Protein AF-A0A1F0Y325-F1 (afdb_monomer)

Radius of gyration: 14.36 Å; Cα contacts (8 Å, |Δi|>4): 51; chains: 1; bounding box: 31×36×34 Å

Foldseek 3Di:
DDADPDQLVVDDPVRLVVNLVVLVVLLCLVVVNDPPPVPPPVLVVLVPDPHSNVVSVVSNVSSVVVPPPVDDDDDDDQDPPDDDDDD

Secondary structure (DSSP, 8-state):
-----S-GGGS-HHHHHHHHHHHHHHHHHHTT--SSSTT-GGGHHHHTSSSHHHHHHHHHHHHHHTS-TT------PPPTTS-----

Solvent-accessible surface area (backbone atoms only — not comparable to full-atom values): 5653 Å² total; per-residue (Å²): 128,58,78,74,91,65,64,65,91,80,43,54,73,67,52,47,54,49,30,51,5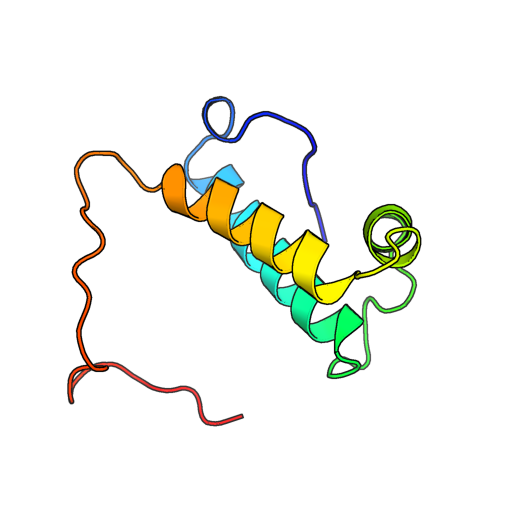4,30,44,54,49,48,48,37,39,76,69,64,74,47,94,62,76,75,84,42,75,80,49,51,69,37,66,71,38,99,51,36,68,57,53,49,50,53,52,50,51,59,53,56,71,64,46,59,93,87,61,78,91,72,93,70,78,88,52,94,86,59,84,79,80,90,127

pLDDT: mean 87.01, std 11.41, range [46.03, 96.94]

Sequence (87 aa):
MRIWSLHPCLLDRRALVACWRETLLAQKVLRGLTRGYTNHPQLIRFRAHPQPLEAVATYLSGLAACAHPLFEVVPGAIEPWEKTKDF

Nearest PDB structures (foldseek):
  8aaf-assembly1_U  TM=3.253E-01  e=7.833E+00  Saccharomyces cerevisiae
  8eug-assembly1_h  TM=3.444E-01  e=8.847E+00  Schizosaccharomyces pombe
  5xy3-assembly1_h  TM=3.582E-01  e=9.993E+00  Trichomonas vaginalis
  8euy-assembly1_h  TM=3.220E-01  e=9.993E+00  Schizosaccharomyces pombe

Mean predicted aligned error: 7.6 Å

Structure (mmCIF, N/CA/C/O backbone):
data_AF-A0A1F0Y325-F1
#
_entry.id   AF-A0A1F0Y325-F1
#
loop_
_atom_site.group_PDB
_atom_site.id
_atom_site.type_symbol
_atom_site.label_atom_id
_atom_site.label_alt_id
_atom_site.label_comp_id
_atom_site.label_asym_id
_atom_site.label_entity_id
_atom_site.label_seq_id
_atom_site.pdbx_PDB_ins_code
_atom_site.Cartn_x
_atom_site.Cartn_y
_atom_site.Cartn_z
_atom_site.occupancy
_atom_site.B_iso_or_equiv
_atom_site.auth_seq_id
_atom_site.auth_comp_id
_atom_site.auth_asym_id
_atom_site.auth_atom_id
_atom_site.pdbx_PDB_model_num
ATOM 1 N N . MET A 1 1 ? 6.218 5.934 8.664 1.00 84.44 1 MET A N 1
ATOM 2 C CA . MET A 1 1 ? 5.333 5.928 7.484 1.00 84.44 1 MET A CA 1
ATOM 3 C C . MET A 1 1 ? 5.546 7.140 6.603 1.00 84.44 1 MET A C 1
ATOM 5 O O . MET A 1 1 ? 5.254 8.267 6.992 1.00 84.44 1 MET A O 1
ATOM 9 N N . ARG A 1 2 ? 6.095 6.905 5.408 1.00 89.38 2 ARG A N 1
ATOM 10 C CA . ARG A 1 2 ? 6.287 7.928 4.380 1.00 89.38 2 ARG A CA 1
ATOM 11 C C . ARG A 1 2 ? 5.881 7.362 3.017 1.00 89.38 2 ARG A C 1
ATOM 13 O O . ARG A 1 2 ? 6.619 6.590 2.425 1.00 89.38 2 ARG A O 1
ATOM 20 N N . ILE A 1 3 ? 4.689 7.748 2.574 1.00 90.06 3 ILE A N 1
ATOM 21 C CA . ILE A 1 3 ? 4.053 7.385 1.307 1.00 90.06 3 ILE A CA 1
ATOM 22 C C . ILE A 1 3 ? 4.029 8.642 0.444 1.00 90.06 3 ILE A C 1
ATOM 24 O O . ILE A 1 3 ? 3.368 9.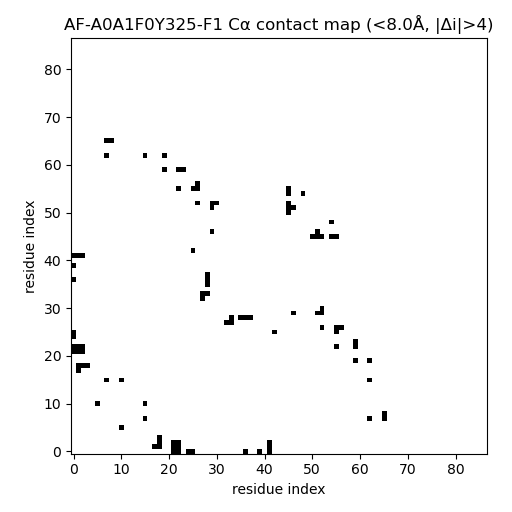638 0.780 1.00 90.06 3 ILE A O 1
ATOM 28 N N . TRP A 1 4 ? 4.799 8.618 -0.637 1.00 89.00 4 TRP A N 1
ATOM 29 C CA . TRP A 1 4 ? 4.988 9.779 -1.495 1.00 89.00 4 TRP A CA 1
ATOM 30 C C . TRP A 1 4 ? 3.930 9.866 -2.587 1.00 89.00 4 TRP A C 1
ATOM 32 O O . TRP A 1 4 ? 3.491 8.862 -3.133 1.00 89.00 4 TRP A O 1
ATOM 42 N N . SER A 1 5 ? 3.557 11.094 -2.934 1.00 86.88 5 SER A N 1
ATOM 43 C CA . SER A 1 5 ? 2.725 11.372 -4.110 1.00 86.88 5 SER A CA 1
ATOM 44 C C . SER A 1 5 ? 3.561 11.597 -5.381 1.00 86.88 5 SER A C 1
ATOM 46 O O . SER A 1 5 ? 3.003 11.915 -6.423 1.00 86.88 5 SER A O 1
ATOM 48 N N . LEU A 1 6 ? 4.893 11.480 -5.290 1.00 85.31 6 LEU A N 1
ATOM 49 C CA . LEU A 1 6 ? 5.800 11.579 -6.434 1.00 85.31 6 LEU A CA 1
ATOM 50 C C . LEU A 1 6 ? 5.679 10.341 -7.324 1.00 85.31 6 LEU A C 1
ATOM 52 O O . LEU A 1 6 ? 5.470 9.234 -6.826 1.00 85.31 6 LEU A O 1
ATOM 56 N N . HIS A 1 7 ? 5.873 10.534 -8.629 1.00 83.62 7 HIS A N 1
ATOM 57 C CA . HIS A 1 7 ? 5.951 9.423 -9.569 1.00 83.62 7 HIS A CA 1
ATOM 58 C C . HIS A 1 7 ? 7.126 8.500 -9.191 1.00 83.62 7 HIS A C 1
ATOM 60 O O . HIS A 1 7 ? 8.222 9.014 -8.946 1.00 83.62 7 HIS A O 1
ATOM 66 N N . PRO A 1 8 ? 6.959 7.164 -9.162 1.00 84.31 8 PRO A N 1
ATOM 67 C CA . PRO A 1 8 ? 8.003 6.272 -8.661 1.00 84.31 8 PRO A CA 1
ATOM 68 C C . PRO A 1 8 ? 9.321 6.343 -9.449 1.00 84.31 8 PRO A C 1
ATOM 70 O O . PRO A 1 8 ? 10.380 6.186 -8.857 1.00 84.31 8 PRO A O 1
ATOM 73 N N . CYS A 1 9 ? 9.286 6.671 -10.747 1.00 83.56 9 CYS A N 1
ATOM 74 C CA . CYS A 1 9 ? 10.500 6.886 -11.557 1.00 83.56 9 CYS A CA 1
ATOM 75 C C . CYS A 1 9 ? 11.403 8.034 -11.068 1.00 83.56 9 CYS A C 1
ATOM 77 O O . CYS A 1 9 ? 12.545 8.131 -11.501 1.00 83.56 9 CYS A O 1
ATOM 79 N N . LEU A 1 10 ? 10.901 8.914 -10.196 1.00 87.00 10 LEU A N 1
ATOM 80 C CA . LEU A 1 10 ? 11.677 10.001 -9.589 1.00 87.00 10 LEU A CA 1
ATOM 81 C C . LEU A 1 10 ? 12.349 9.582 -8.274 1.00 87.00 10 LEU A C 1
ATOM 83 O O . LEU A 1 10 ? 13.053 10.378 -7.657 1.00 87.00 10 LEU A O 1
ATOM 87 N N . LEU A 1 11 ? 12.094 8.360 -7.807 1.00 86.00 11 LEU A N 1
ATOM 88 C CA . LEU A 1 11 ? 12.621 7.838 -6.558 1.00 86.00 11 LEU A CA 1
ATOM 89 C C . LEU A 1 11 ? 13.863 6.995 -6.838 1.00 86.00 11 LEU A C 1
ATOM 91 O O . LEU A 1 11 ? 13.865 6.132 -7.714 1.00 86.00 11 LEU A O 1
ATOM 95 N N . ASP A 1 12 ? 14.913 7.201 -6.047 1.00 88.62 12 ASP A N 1
ATOM 96 C CA . ASP A 1 12 ? 16.048 6.284 -6.050 1.00 88.62 12 ASP A CA 1
ATOM 97 C C . ASP A 1 12 ? 15.647 4.890 -5.514 1.00 88.62 12 ASP A C 1
ATOM 99 O O . ASP A 1 12 ? 14.566 4.677 -4.952 1.00 88.62 12 ASP A O 1
ATOM 103 N N . ARG A 1 13 ? 16.540 3.902 -5.647 1.00 85.69 13 ARG A N 1
ATOM 104 C CA . ARG A 1 13 ? 16.280 2.532 -5.170 1.00 85.69 13 ARG A CA 1
ATOM 105 C C . ARG A 1 13 ? 15.915 2.480 -3.678 1.00 85.69 13 ARG A C 1
ATOM 107 O O . ARG A 1 13 ? 15.034 1.712 -3.292 1.00 85.69 13 ARG A O 1
ATOM 114 N N . ARG A 1 14 ? 16.599 3.243 -2.819 1.00 89.06 14 ARG A N 1
ATOM 115 C CA . ARG A 1 14 ? 16.359 3.226 -1.362 1.00 89.06 14 ARG A CA 1
ATOM 116 C C . ARG A 1 14 ? 15.000 3.830 -1.042 1.00 89.06 14 ARG A C 1
ATOM 118 O O . ARG A 1 14 ? 14.272 3.305 -0.201 1.00 89.06 14 ARG A O 1
ATOM 125 N N . ALA A 1 15 ? 14.667 4.900 -1.743 1.00 89.00 15 ALA A N 1
ATOM 126 C CA . ALA A 1 15 ? 13.406 5.591 -1.688 1.00 89.00 15 ALA A CA 1
ATOM 127 C C . ALA A 1 15 ? 12.258 4.652 -2.099 1.00 89.00 15 ALA A C 1
ATOM 129 O O . ALA A 1 15 ? 11.315 4.485 -1.323 1.00 89.00 15 ALA A O 1
ATOM 130 N N . LEU A 1 16 ? 12.364 3.954 -3.233 1.00 89.31 16 L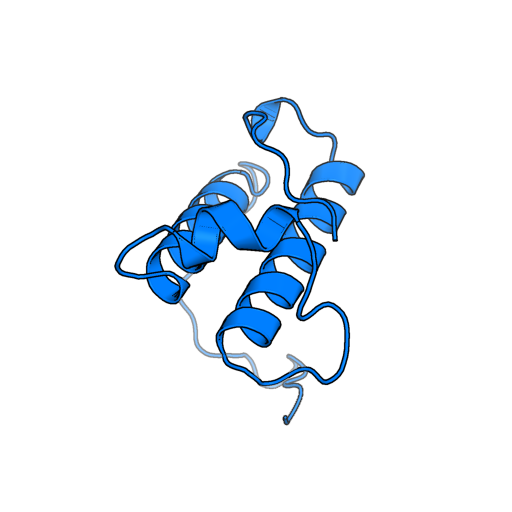EU A N 1
ATOM 131 C CA . LEU A 1 16 ? 11.369 2.961 -3.665 1.00 89.31 16 LEU A CA 1
ATOM 132 C C . LEU A 1 16 ? 11.146 1.865 -2.616 1.00 89.31 16 LEU A C 1
ATOM 134 O O . LEU A 1 16 ? 10.006 1.595 -2.237 1.00 89.31 16 LEU A O 1
ATOM 138 N N . VAL A 1 17 ? 12.225 1.283 -2.084 1.00 90.69 17 VAL A N 1
ATOM 139 C CA . VAL A 1 17 ? 12.141 0.231 -1.056 1.00 90.69 17 VAL A CA 1
ATOM 140 C C . VAL A 1 17 ? 11.507 0.754 0.238 1.00 90.69 17 VAL A C 1
ATOM 142 O O . VAL A 1 17 ? 10.687 0.064 0.850 1.00 90.69 17 VAL A O 1
ATOM 145 N N . ALA A 1 18 ? 11.856 1.968 0.670 1.00 92.44 18 ALA A N 1
ATOM 146 C CA . ALA A 1 18 ? 11.249 2.591 1.844 1.00 92.44 18 ALA A CA 1
ATOM 147 C C . ALA A 1 18 ? 9.749 2.844 1.630 1.00 92.44 18 ALA A C 1
ATOM 149 O O . ALA A 1 18 ? 8.941 2.486 2.490 1.00 92.44 18 ALA A O 1
ATOM 150 N N . CYS A 1 19 ? 9.377 3.389 0.470 1.00 93.31 19 CYS A N 1
ATOM 151 C CA . CYS A 1 19 ? 7.989 3.657 0.107 1.00 93.31 19 CYS A CA 1
ATOM 152 C C . CYS A 1 19 ? 7.159 2.364 0.070 1.00 93.31 19 CYS A C 1
ATOM 154 O O . CYS A 1 19 ? 6.077 2.301 0.656 1.00 93.31 19 CYS A O 1
ATOM 156 N N . TRP A 1 20 ? 7.705 1.298 -0.525 1.00 93.12 20 TRP A N 1
ATOM 157 C CA . TRP A 1 20 ? 7.092 -0.030 -0.549 1.00 93.12 20 TRP A CA 1
ATOM 158 C C . TRP A 1 20 ? 6.807 -0.560 0.862 1.00 93.12 20 TRP A C 1
ATOM 160 O O . TRP A 1 20 ? 5.667 -0.889 1.196 1.00 93.12 20 TRP A O 1
ATOM 170 N N . ARG A 1 21 ? 7.826 -0.585 1.732 1.00 95.94 21 ARG A N 1
ATOM 171 C CA . ARG A 1 21 ? 7.694 -1.092 3.110 1.00 95.94 21 ARG A CA 1
ATOM 172 C C . ARG A 1 21 ? 6.666 -0.312 3.925 1.00 95.94 21 ARG A C 1
ATOM 174 O O . ARG A 1 21 ? 5.881 -0.909 4.660 1.00 95.94 21 ARG A O 1
ATOM 181 N N . GLU A 1 22 ? 6.673 1.009 3.806 1.00 96.06 22 GLU A N 1
ATOM 182 C CA . GLU A 1 22 ? 5.761 1.885 4.545 1.00 96.06 22 GLU A CA 1
ATOM 183 C C . GLU A 1 22 ? 4.322 1.794 4.017 1.00 96.06 22 GLU A C 1
ATOM 185 O O . GLU A 1 22 ? 3.370 1.886 4.792 1.00 96.06 22 GLU A O 1
ATOM 190 N N . THR A 1 23 ? 4.146 1.527 2.724 1.00 95.19 23 THR A N 1
ATOM 191 C CA . THR A 1 23 ? 2.826 1.272 2.133 1.00 95.19 23 THR A CA 1
ATOM 192 C C . THR A 1 23 ? 2.277 -0.096 2.548 1.00 95.19 23 THR A C 1
ATOM 194 O O . THR A 1 23 ? 1.099 -0.207 2.881 1.00 95.19 23 THR A O 1
ATOM 197 N N . LEU A 1 24 ? 3.117 -1.134 2.635 1.00 95.88 24 LEU A N 1
ATOM 198 C CA . LEU A 1 24 ? 2.713 -2.420 3.221 1.00 95.88 24 LEU A CA 1
ATOM 199 C C . LEU A 1 24 ? 2.318 -2.274 4.697 1.00 95.88 24 LEU A C 1
ATOM 201 O O . LEU A 1 24 ? 1.353 -2.893 5.149 1.00 95.88 24 LEU A O 1
ATOM 205 N N . LEU A 1 25 ? 3.025 -1.427 5.454 1.00 96.25 25 LEU A N 1
ATOM 206 C CA . LEU A 1 25 ? 2.611 -1.081 6.811 1.00 96.25 25 LEU A CA 1
ATOM 207 C C . LEU A 1 25 ? 1.238 -0.397 6.803 1.00 96.25 25 LEU A C 1
ATOM 209 O O . LEU A 1 25 ? 0.379 -0.781 7.591 1.00 96.25 25 LEU A O 1
ATOM 213 N N . ALA A 1 26 ? 0.991 0.549 5.892 1.00 96.31 26 ALA A N 1
ATOM 214 C CA . ALA A 1 26 ? -0.319 1.181 5.746 1.00 96.31 26 ALA A CA 1
ATOM 215 C C . ALA A 1 26 ? -1.427 0.171 5.427 1.00 96.31 26 ALA A C 1
ATOM 217 O O . ALA A 1 26 ? -2.491 0.238 6.039 1.00 96.31 26 ALA A O 1
ATOM 218 N N . GLN A 1 27 ? -1.167 -0.812 4.559 1.00 96.69 27 GLN A N 1
ATOM 219 C CA . GLN A 1 27 ? -2.108 -1.898 4.277 1.00 96.69 27 GLN A CA 1
ATOM 220 C C . GLN A 1 27 ? -2.473 -2.667 5.550 1.00 96.69 27 GLN A C 1
ATOM 222 O O . GLN A 1 27 ? -3.650 -2.905 5.816 1.00 96.69 27 GLN A O 1
ATOM 227 N N . LYS A 1 28 ? -1.476 -3.023 6.368 1.00 96.88 28 LYS A N 1
ATOM 228 C CA . LYS A 1 28 ? -1.711 -3.709 7.646 1.00 96.88 28 LYS A CA 1
ATOM 229 C C . LYS A 1 28 ? -2.489 -2.842 8.632 1.00 96.88 28 LYS A C 1
ATOM 231 O O . LYS A 1 28 ? -3.378 -3.359 9.303 1.00 96.88 28 LYS A O 1
ATOM 236 N N . VAL A 1 29 ? -2.197 -1.542 8.684 1.00 96.81 29 VAL A N 1
ATOM 237 C CA . VAL A 1 29 ? -2.937 -0.595 9.528 1.00 96.81 29 VAL A CA 1
ATOM 238 C C . VAL A 1 29 ? -4.400 -0.498 9.093 1.00 96.81 29 VAL A C 1
ATOM 240 O O . VAL A 1 29 ? -5.287 -0.551 9.941 1.00 96.81 29 VAL A O 1
ATOM 243 N N . LEU A 1 30 ? -4.673 -0.400 7.789 1.00 95.19 30 LEU A N 1
ATOM 244 C CA . LEU A 1 30 ? -6.041 -0.351 7.259 1.00 95.19 30 LEU A CA 1
ATOM 245 C C . LEU A 1 30 ? -6.806 -1.666 7.470 1.00 95.19 30 LEU A C 1
ATOM 247 O O . LEU A 1 30 ? -8.024 -1.637 7.594 1.00 95.19 30 LEU A O 1
ATOM 251 N N . ARG A 1 31 ? -6.103 -2.801 7.565 1.00 96.25 31 ARG A N 1
ATOM 252 C CA . ARG A 1 31 ? -6.677 -4.101 7.957 1.00 96.25 31 ARG A CA 1
ATOM 253 C C . ARG A 1 31 ? -6.872 -4.262 9.471 1.00 96.25 31 ARG A C 1
ATOM 255 O O . ARG A 1 31 ? -7.352 -5.303 9.900 1.00 96.25 31 ARG A O 1
ATOM 262 N N . GLY A 1 32 ? -6.465 -3.289 10.290 1.00 95.44 32 GLY A N 1
ATOM 2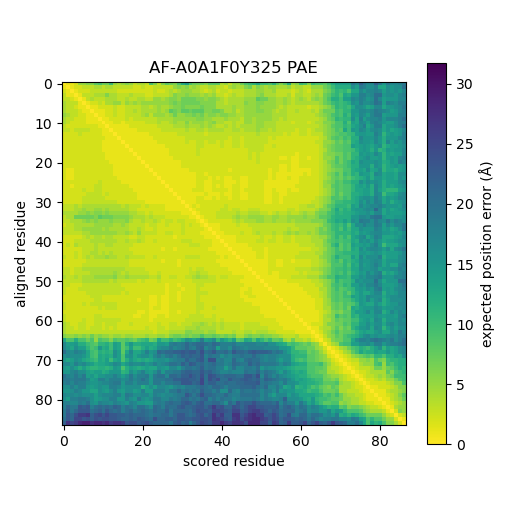63 C CA . GLY A 1 32 ? -6.544 -3.388 11.752 1.00 95.44 32 GLY A CA 1
ATOM 264 C C . GLY A 1 32 ? -5.534 -4.360 12.378 1.00 95.44 32 GLY A C 1
ATOM 265 O O . GLY A 1 32 ? -5.664 -4.712 13.545 1.00 95.44 32 GLY A O 1
ATOM 266 N N . LEU A 1 33 ? -4.502 -4.778 11.638 1.00 96.00 33 LEU A N 1
ATOM 267 C CA . LEU A 1 33 ? -3.525 -5.790 12.071 1.00 96.00 33 LEU A CA 1
ATOM 268 C C . LEU A 1 33 ? -2.332 -5.199 12.844 1.00 96.00 33 LEU A C 1
ATOM 270 O O . LEU A 1 33 ? -1.319 -5.864 13.054 1.00 96.00 33 LEU A O 1
ATOM 274 N N . THR A 1 34 ? -2.402 -3.926 13.229 1.00 95.12 34 THR A N 1
ATOM 275 C CA . THR A 1 34 ? -1.299 -3.206 13.876 1.00 95.12 34 THR A CA 1
ATOM 276 C C . THR A 1 34 ? -1.779 -2.473 15.115 1.00 95.12 34 THR A C 1
ATOM 278 O O . THR A 1 34 ? -2.811 -1.810 15.081 1.00 95.12 34 THR A O 1
ATOM 281 N N . ARG A 1 35 ? -0.969 -2.492 16.177 1.00 92.06 35 ARG A N 1
ATOM 282 C CA . ARG A 1 35 ? -1.219 -1.691 17.388 1.00 92.06 35 ARG A CA 1
ATOM 283 C C . ARG A 1 35 ? -0.742 -0.237 17.262 1.00 92.06 35 ARG A C 1
ATOM 285 O O . ARG A 1 35 ? -1.312 0.647 17.883 1.00 92.06 35 ARG A O 1
ATOM 292 N N . GLY A 1 36 ? 0.303 0.013 16.468 1.00 91.44 36 GLY A N 1
ATOM 293 C CA . GLY A 1 36 ? 0.898 1.340 16.262 1.00 91.44 36 GLY A CA 1
ATOM 294 C C . GLY A 1 36 ? 0.590 1.934 14.886 1.00 91.44 36 GLY A C 1
ATOM 295 O O . GLY A 1 36 ? 0.117 1.234 13.996 1.00 91.44 36 GLY A O 1
ATOM 296 N N . TYR A 1 37 ? 0.901 3.222 14.702 1.00 92.00 37 TYR A N 1
ATOM 297 C CA . TYR A 1 37 ? 0.728 3.972 13.442 1.00 92.00 37 TYR A CA 1
ATOM 298 C C . TYR A 1 37 ? -0.721 4.131 12.946 1.00 92.00 37 TYR A C 1
ATOM 300 O O . TYR A 1 37 ? -0.948 4.613 11.838 1.00 92.00 37 TYR A O 1
ATOM 308 N N . THR A 1 38 ? -1.710 3.807 13.777 1.00 93.62 38 THR A N 1
ATOM 309 C CA . THR A 1 38 ? -3.141 3.881 13.444 1.00 93.62 38 THR A CA 1
ATOM 310 C C . THR A 1 38 ? -3.643 5.309 13.218 1.00 93.62 38 THR A C 1
ATOM 312 O O . THR A 1 38 ? -4.544 5.509 12.411 1.00 93.62 38 THR A O 1
ATOM 315 N N . ASN A 1 39 ? -3.040 6.318 13.847 1.00 93.94 39 ASN A N 1
ATOM 316 C CA . ASN A 1 39 ? -3.429 7.730 13.705 1.00 93.94 39 ASN A CA 1
ATOM 317 C C . ASN A 1 39 ? -2.511 8.522 12.762 1.00 93.94 39 ASN A C 1
ATOM 319 O O . ASN A 1 39 ? -2.412 9.743 12.852 1.00 93.94 39 ASN A O 1
ATOM 323 N N . HIS A 1 40 ? -1.799 7.841 11.861 1.00 94.94 40 HIS A N 1
ATOM 324 C CA . HIS A 1 40 ? -0.837 8.505 10.991 1.00 94.94 40 HIS A CA 1
ATOM 325 C C . HIS A 1 40 ?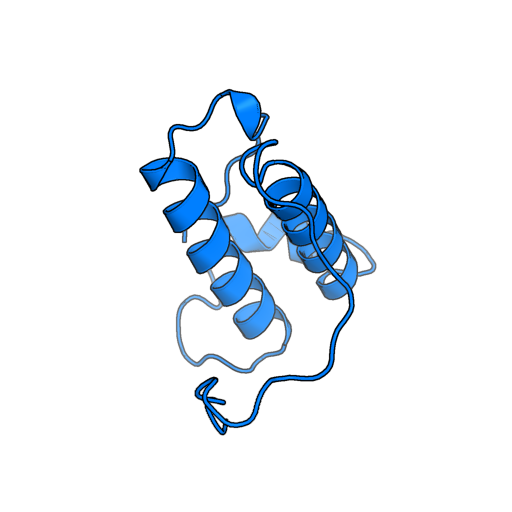 -1.533 9.404 9.942 1.00 94.94 40 HIS A C 1
ATOM 327 O O . HIS A 1 40 ? -2.371 8.897 9.192 1.00 94.94 40 HIS A O 1
ATOM 333 N N . PRO A 1 41 ? -1.155 10.693 9.787 1.00 95.00 41 PRO A N 1
ATOM 334 C CA . PRO A 1 41 ? -1.836 11.626 8.878 1.00 95.00 41 PRO A CA 1
ATOM 335 C C . PRO A 1 41 ? -1.900 11.158 7.422 1.00 95.00 41 PRO A C 1
ATOM 337 O O . PRO A 1 41 ? -2.877 11.392 6.720 1.00 95.00 41 PRO A O 1
ATOM 340 N N . GLN A 1 42 ? -0.884 10.431 6.952 1.00 93.56 42 GLN A N 1
ATOM 341 C CA . GLN A 1 42 ? -0.882 9.930 5.573 1.00 93.56 42 GLN A CA 1
ATOM 342 C C . GLN A 1 42 ? -1.946 8.857 5.303 1.00 93.56 42 GLN A C 1
ATOM 344 O O . GLN A 1 42 ? -2.268 8.647 4.138 1.00 93.56 42 GLN A O 1
ATOM 349 N N . LEU A 1 43 ? -2.516 8.220 6.334 1.00 94.69 43 LEU A N 1
ATOM 350 C CA . LEU A 1 43 ? -3.631 7.282 6.179 1.00 94.69 43 LEU A CA 1
ATOM 351 C C . LEU A 1 43 ? -4.956 7.987 5.895 1.00 94.69 43 LEU A C 1
ATOM 353 O O . LEU A 1 43 ? -5.860 7.343 5.373 1.00 94.69 43 LEU A O 1
ATOM 357 N N . ILE A 1 44 ? -5.073 9.286 6.199 1.00 94.94 44 ILE A N 1
ATOM 358 C CA . ILE A 1 44 ? -6.307 10.059 5.989 1.00 94.94 44 ILE A CA 1
ATOM 359 C C . ILE A 1 44 ? -6.753 9.948 4.531 1.00 94.94 44 ILE A C 1
ATOM 361 O O . ILE A 1 44 ? -7.910 9.636 4.276 1.00 94.94 44 ILE A O 1
ATOM 365 N N . ARG A 1 45 ? -5.825 10.095 3.575 1.00 93.69 45 ARG A N 1
ATOM 366 C CA . ARG A 1 45 ? -6.143 10.011 2.141 1.00 93.69 45 ARG A CA 1
ATOM 367 C C . ARG A 1 45 ? -6.700 8.641 1.732 1.00 93.69 45 ARG A C 1
ATOM 369 O O . ARG A 1 45 ? -7.589 8.570 0.898 1.00 93.69 45 ARG A O 1
ATOM 376 N N . PHE A 1 46 ? -6.191 7.562 2.331 1.00 94.62 46 PHE A N 1
ATOM 377 C CA . PHE A 1 46 ? -6.657 6.207 2.038 1.00 94.62 46 PHE A CA 1
ATOM 378 C C . PHE A 1 46 ? -7.991 5.920 2.724 1.00 94.62 46 PHE A C 1
ATOM 380 O O . PHE A 1 46 ? -8.861 5.315 2.116 1.00 94.62 46 PHE A O 1
ATOM 387 N N . ARG A 1 47 ? -8.181 6.396 3.960 1.00 94.94 47 ARG A N 1
ATOM 388 C CA . ARG A 1 47 ? -9.449 6.281 4.698 1.00 94.94 47 ARG A CA 1
ATOM 389 C C . ARG A 1 47 ? -10.580 7.101 4.088 1.00 94.94 47 ARG A C 1
ATOM 391 O O . ARG A 1 47 ? -11.730 6.713 4.224 1.00 94.94 47 ARG A O 1
ATOM 398 N N . ALA A 1 48 ? -10.254 8.219 3.445 1.00 95.94 48 ALA A N 1
ATOM 399 C CA . ALA A 1 48 ? -11.217 9.037 2.718 1.00 95.94 48 ALA A CA 1
ATOM 400 C C . ALA A 1 48 ? -11.691 8.376 1.412 1.00 95.94 48 ALA A C 1
ATOM 402 O O . ALA A 1 48 ? -12.712 8.780 0.863 1.00 95.94 48 ALA A O 1
ATOM 403 N N . HIS A 1 49 ? -10.966 7.373 0.903 1.00 96.56 49 HIS A N 1
ATOM 404 C CA . HIS A 1 49 ? -11.395 6.609 -0.261 1.00 96.56 49 HIS A CA 1
ATOM 405 C C . HIS A 1 49 ? -12.523 5.637 0.135 1.00 96.56 49 HIS A C 1
ATOM 407 O O . HIS A 1 49 ? -12.387 4.970 1.161 1.00 96.56 49 HIS A O 1
ATOM 413 N N . PRO A 1 50 ? -13.586 5.467 -0.678 1.00 96.69 50 PRO A N 1
ATOM 414 C CA . PRO A 1 50 ? -14.667 4.514 -0.387 1.00 96.69 50 PRO A CA 1
ATOM 415 C C . PRO A 1 50 ? -14.176 3.073 -0.196 1.00 96.69 50 PRO A C 1
ATOM 417 O O . PRO A 1 50 ? -14.792 2.284 0.512 1.00 96.69 50 PRO A O 1
ATOM 420 N N . GLN A 1 51 ? -13.041 2.743 -0.817 1.00 96.94 51 GLN A N 1
ATOM 421 C CA . GLN A 1 51 ? -12.401 1.430 -0.757 1.00 96.94 51 GLN A CA 1
ATOM 422 C C . GLN A 1 51 ? -10.924 1.581 -0.346 1.00 96.94 51 GLN A C 1
ATOM 424 O O . GLN A 1 51 ? -10.046 1.627 -1.213 1.00 96.94 51 GLN A O 1
ATOM 429 N N . PRO A 1 52 ? -10.611 1.721 0.958 1.00 95.69 52 PRO A N 1
ATOM 430 C CA . PRO A 1 52 ? -9.254 2.029 1.420 1.00 95.69 52 PRO A CA 1
ATOM 431 C C . PRO A 1 52 ? -8.221 0.944 1.097 1.00 95.69 52 PRO A C 1
ATOM 433 O O . PRO A 1 52 ? -7.071 1.248 0.774 1.00 95.69 52 PRO A O 1
ATOM 436 N N . LEU A 1 53 ? -8.624 -0.330 1.190 1.00 96.12 53 LEU A N 1
ATOM 437 C CA . LEU A 1 53 ? -7.741 -1.471 0.932 1.00 96.12 53 LEU A CA 1
ATOM 438 C C . LEU A 1 53 ? -7.386 -1.591 -0.549 1.00 96.12 53 LEU A C 1
ATOM 440 O O . LEU A 1 53 ? -6.222 -1.835 -0.865 1.00 96.12 53 LEU A O 1
ATOM 444 N N . GLU A 1 54 ? -8.358 -1.370 -1.436 1.00 96.06 54 GLU A N 1
ATOM 445 C CA . GLU A 1 54 ? -8.117 -1.323 -2.879 1.00 96.06 54 GLU A CA 1
ATOM 446 C C . GLU A 1 54 ? -7.210 -0.152 -3.241 1.00 96.06 54 GLU A C 1
ATOM 448 O O . GLU A 1 54 ? -6.230 -0.342 -3.949 1.00 96.06 54 GLU A O 1
ATOM 453 N N . ALA A 1 55 ? -7.450 1.038 -2.682 1.00 95.31 55 ALA A N 1
ATOM 454 C CA . ALA A 1 55 ? -6.611 2.205 -2.947 1.00 95.31 55 ALA A CA 1
ATOM 455 C C . ALA A 1 55 ? -5.133 1.968 -2.580 1.00 95.31 55 ALA A C 1
ATOM 457 O O . ALA A 1 55 ? -4.234 2.312 -3.353 1.00 95.31 55 ALA A O 1
ATOM 458 N N . VAL A 1 56 ? -4.861 1.344 -1.427 1.00 95.69 56 VAL A N 1
ATOM 459 C CA . VAL A 1 56 ? -3.492 0.951 -1.051 1.00 95.69 56 VAL A CA 1
ATOM 460 C C . VAL A 1 56 ? -2.937 -0.142 -1.969 1.00 95.69 56 VAL A C 1
ATOM 462 O O . VAL A 1 56 ? -1.762 -0.077 -2.334 1.00 95.69 56 VAL A O 1
ATOM 465 N N . ALA A 1 57 ? -3.745 -1.131 -2.358 1.00 94.38 57 ALA A N 1
ATOM 466 C CA . ALA A 1 57 ? -3.308 -2.208 -3.248 1.00 94.38 57 ALA A CA 1
ATOM 467 C C . ALA A 1 57 ? -2.960 -1.696 -4.657 1.00 94.38 57 ALA A C 1
ATOM 469 O O . ALA A 1 57 ? -1.936 -2.087 -5.220 1.00 94.38 57 ALA A O 1
ATOM 470 N N . THR A 1 58 ? -3.752 -0.769 -5.195 1.00 93.94 58 THR A N 1
ATOM 471 C CA . THR A 1 58 ? -3.488 -0.097 -6.474 1.00 93.94 58 THR A CA 1
ATOM 472 C C . THR A 1 58 ? -2.189 0.697 -6.414 1.00 93.94 58 THR A C 1
ATOM 474 O O . THR A 1 58 ? -1.357 0.593 -7.313 1.00 93.94 58 THR A O 1
ATOM 477 N N . TYR A 1 59 ? -1.957 1.435 -5.325 1.00 92.75 59 TYR A N 1
ATOM 478 C CA . TYR A 1 59 ? -0.706 2.170 -5.142 1.00 92.75 59 TYR A CA 1
ATOM 479 C C . TYR A 1 59 ? 0.514 1.233 -5.063 1.00 92.75 59 TYR A C 1
ATOM 481 O O . TYR A 1 59 ? 1.530 1.496 -5.706 1.00 92.75 59 TYR A O 1
ATOM 489 N N . LEU A 1 60 ? 0.414 0.113 -4.333 1.00 92.12 60 LEU A N 1
ATOM 490 C CA . LEU A 1 60 ? 1.460 -0.920 -4.311 1.00 92.12 60 LEU A CA 1
ATOM 491 C C . LEU A 1 60 ? 1.714 -1.491 -5.708 1.00 92.12 60 LEU A C 1
ATOM 493 O O . LEU A 1 60 ? 2.865 -1.617 -6.108 1.00 92.12 60 LEU A O 1
ATOM 497 N N . SER A 1 61 ? 0.658 -1.786 -6.462 1.00 90.50 61 SER A N 1
ATOM 498 C CA . SER A 1 61 ? 0.781 -2.313 -7.826 1.00 90.50 61 SER A CA 1
ATOM 499 C C . SER A 1 61 ? 1.518 -1.331 -8.743 1.00 90.50 61 SER A C 1
ATOM 501 O O . SER A 1 61 ? 2.417 -1.735 -9.477 1.00 90.50 61 SER A O 1
ATOM 503 N N . GLY A 1 62 ? 1.228 -0.030 -8.631 1.00 89.06 62 GLY A N 1
ATOM 504 C CA . GLY A 1 62 ? 1.962 1.017 -9.348 1.00 89.06 62 GLY A CA 1
ATOM 505 C C . GLY A 1 62 ? 3.444 1.094 -8.965 1.00 89.06 62 GLY A C 1
ATOM 506 O O . GLY A 1 62 ? 4.292 1.253 -9.837 1.00 89.06 62 GLY A O 1
ATOM 507 N N . LEU A 1 63 ? 3.783 0.922 -7.681 1.00 87.75 63 LEU A N 1
ATOM 508 C CA . LEU A 1 63 ? 5.184 0.836 -7.249 1.00 87.75 63 LEU A CA 1
ATOM 509 C C . LEU A 1 63 ? 5.884 -0.419 -7.792 1.00 87.75 63 LEU A C 1
ATOM 511 O O . LEU A 1 63 ? 7.045 -0.336 -8.189 1.00 87.75 63 LEU A O 1
ATOM 515 N N . ALA A 1 64 ? 5.197 -1.566 -7.804 1.00 84.00 64 ALA A N 1
ATOM 516 C CA . ALA A 1 64 ? 5.737 -2.833 -8.299 1.00 84.00 64 ALA A CA 1
ATOM 517 C C . ALA A 1 64 ? 6.008 -2.797 -9.807 1.00 84.00 64 ALA A C 1
ATOM 519 O O . ALA A 1 64 ? 7.015 -3.338 -10.248 1.00 84.00 64 ALA A O 1
ATOM 520 N N . ALA A 1 65 ? 5.172 -2.107 -10.586 1.00 80.56 65 ALA A N 1
ATOM 521 C CA . ALA A 1 65 ? 5.420 -1.882 -12.011 1.00 80.56 65 ALA A CA 1
ATOM 522 C C . ALA A 1 65 ? 6.699 -1.063 -12.27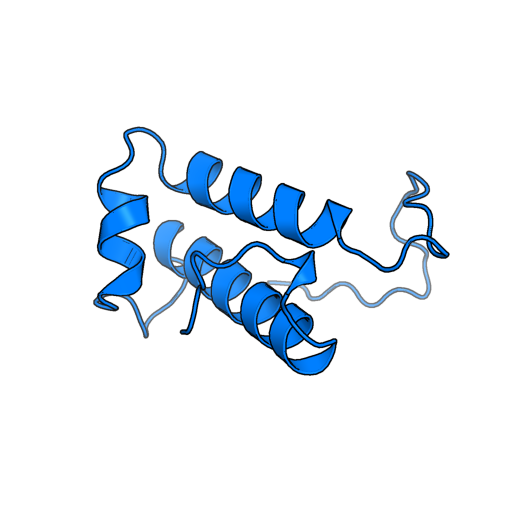6 1.00 80.56 65 ALA A C 1
ATOM 524 O O . ALA A 1 65 ? 7.259 -1.120 -13.365 1.00 80.56 65 ALA A O 1
ATOM 525 N N . CYS A 1 66 ? 7.184 -0.319 -11.280 1.00 68.81 66 CYS A N 1
ATOM 526 C CA . CYS A 1 66 ? 8.462 0.387 -11.335 1.00 68.81 66 CYS A CA 1
ATOM 527 C C . CYS A 1 66 ? 9.631 -0.442 -10.778 1.00 68.81 66 CYS A C 1
ATOM 529 O O . CYS A 1 66 ? 10.735 0.090 -10.620 1.00 68.81 66 CYS A O 1
ATOM 531 N N . ALA A 1 67 ? 9.417 -1.732 -10.478 1.00 63.94 67 ALA A N 1
ATOM 532 C CA . ALA A 1 67 ? 10.515 -2.678 -10.339 1.00 63.94 67 ALA A CA 1
ATOM 533 C C . ALA A 1 67 ? 11.383 -2.602 -11.600 1.00 63.94 67 ALA A C 1
ATOM 535 O O . ALA A 1 67 ? 10.889 -2.371 -12.701 1.00 63.94 67 ALA A O 1
ATOM 536 N N . HIS A 1 68 ? 12.699 -2.700 -11.407 1.00 62.84 68 HIS A N 1
ATOM 537 C CA . HIS A 1 68 ? 13.664 -2.408 -12.460 1.00 62.84 68 HIS A CA 1
ATOM 538 C C . HIS A 1 68 ? 13.297 -3.177 -13.740 1.00 62.84 68 HIS A C 1
ATOM 540 O O . HIS A 1 68 ? 13.118 -4.389 -13.645 1.00 62.84 68 HIS A O 1
ATOM 546 N N . PRO A 1 69 ? 13.268 -2.535 -14.923 1.00 61.69 69 PRO A N 1
ATOM 547 C CA . PRO A 1 69 ? 12.812 -3.136 -16.188 1.00 61.69 69 PRO A CA 1
ATOM 548 C C . PRO A 1 69 ? 13.657 -4.322 -16.692 1.00 61.69 69 PRO A C 1
ATOM 550 O O . PRO A 1 69 ? 13.438 -4.811 -17.789 1.00 61.69 69 PRO A O 1
ATOM 553 N N . LEU A 1 70 ? 14.641 -4.770 -15.905 1.00 57.44 70 LEU A N 1
ATOM 554 C CA . LEU A 1 70 ? 15.411 -5.990 -16.163 1.00 57.44 70 LEU A CA 1
ATOM 555 C C . LEU A 1 70 ? 14.841 -7.201 -15.412 1.00 57.44 70 LEU A C 1
ATOM 557 O O . LEU A 1 70 ? 15.310 -8.313 -15.628 1.00 57.44 70 LEU A O 1
ATOM 561 N N . PHE A 1 71 ? 13.887 -6.996 -14.503 1.00 60.97 71 PHE A N 1
ATOM 562 C CA . PHE A 1 71 ? 13.183 -8.073 -13.823 1.00 60.97 71 PHE A CA 1
ATOM 563 C C . PHE A 1 71 ? 11.767 -8.151 -14.373 1.00 60.97 71 PHE A C 1
ATOM 565 O O . PHE A 1 71 ? 11.031 -7.166 -14.357 1.00 60.97 71 PHE A O 1
ATOM 572 N N . GLU A 1 72 ? 11.385 -9.338 -14.822 1.00 63.00 72 GLU A N 1
ATOM 573 C CA . GLU A 1 72 ? 10.018 -9.649 -15.209 1.00 63.00 72 GLU A CA 1
ATOM 574 C C . GLU A 1 72 ? 9.337 -10.404 -14.070 1.00 63.00 72 GLU A C 1
ATOM 576 O O . GLU A 1 72 ? 9.928 -11.285 -13.439 1.00 63.00 72 GLU A O 1
ATOM 581 N N . VAL A 1 73 ? 8.086 -10.044 -13.784 1.00 69.31 73 VAL A N 1
ATOM 582 C CA . VAL A 1 73 ? 7.269 -10.808 -12.842 1.00 69.31 73 VAL A CA 1
ATOM 583 C C . VAL A 1 73 ? 6.807 -12.067 -13.560 1.00 69.31 73 VAL A C 1
ATOM 585 O O . VAL A 1 73 ? 5.908 -12.015 -14.398 1.00 69.31 73 VAL A O 1
ATOM 588 N N . VAL A 1 74 ? 7.420 -13.198 -13.226 1.00 76.75 74 VAL A N 1
ATOM 589 C CA 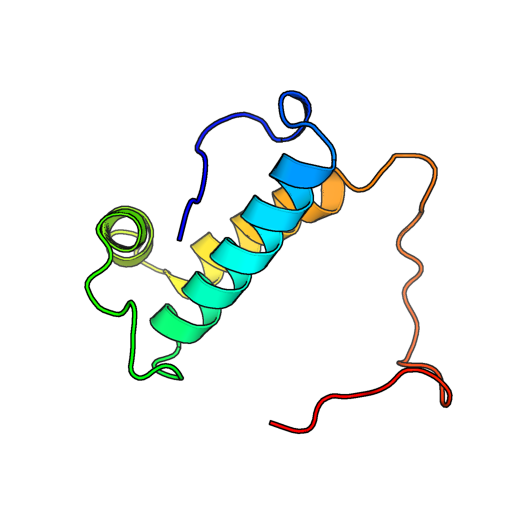. VAL A 1 74 ? 6.978 -14.510 -13.697 1.00 76.75 74 VAL A CA 1
ATOM 590 C C . VAL A 1 74 ? 5.937 -15.048 -12.710 1.00 76.75 74 VAL A C 1
ATOM 592 O O . VAL A 1 74 ? 6.250 -15.177 -11.524 1.00 76.75 74 VAL A O 1
ATOM 595 N N . PRO A 1 75 ? 4.696 -15.342 -13.142 1.00 78.56 75 PRO A N 1
ATOM 596 C CA . PRO A 1 75 ? 3.715 -15.979 -12.274 1.00 78.56 75 PRO A CA 1
ATOM 597 C C . PRO A 1 75 ? 4.185 -17.398 -11.924 1.00 78.56 75 PRO A C 1
ATOM 599 O O . PRO A 1 75 ? 4.436 -18.210 -12.812 1.00 78.56 75 PRO A O 1
ATOM 602 N N . GLY A 1 76 ? 4.293 -17.696 -10.630 1.00 85.56 76 GLY A N 1
ATOM 603 C CA . GLY A 1 76 ? 4.742 -18.988 -10.115 1.00 85.56 76 GLY A CA 1
ATOM 604 C C . GLY A 1 76 ? 4.244 -19.231 -8.692 1.00 85.56 76 GLY A C 1
ATOM 605 O O . GLY A 1 76 ? 3.854 -18.292 -7.993 1.00 85.56 76 GLY A O 1
ATOM 606 N N . ALA A 1 77 ? 4.209 -20.502 -8.282 1.00 84.69 77 ALA A N 1
ATOM 607 C CA . ALA A 1 77 ? 4.003 -20.850 -6.880 1.00 84.69 77 ALA A CA 1
ATOM 608 C C . ALA A 1 77 ? 5.210 -20.385 -6.050 1.00 84.69 77 ALA A C 1
ATOM 610 O O . ALA A 1 77 ? 6.296 -20.193 -6.589 1.00 84.69 77 ALA A O 1
ATOM 611 N N . ILE A 1 78 ? 5.013 -20.214 -4.741 1.00 79.19 78 ILE A N 1
ATOM 612 C CA . ILE A 1 78 ? 6.132 -19.973 -3.826 1.00 79.19 78 ILE A CA 1
ATOM 613 C C . ILE A 1 78 ? 7.022 -21.216 -3.852 1.00 79.19 78 ILE A C 1
ATOM 615 O O . ILE A 1 78 ? 6.544 -22.324 -3.587 1.00 79.19 78 ILE A O 1
ATOM 619 N N . GLU A 1 79 ? 8.293 -21.036 -4.188 1.00 88.50 79 GLU A N 1
ATOM 620 C CA . GLU A 1 79 ? 9.231 -22.145 -4.326 1.00 88.50 79 GLU A CA 1
ATOM 621 C C . GLU A 1 79 ? 9.631 -22.708 -2.947 1.00 88.50 79 GLU A C 1
ATOM 623 O O . GLU A 1 79 ? 9.679 -21.961 -1.966 1.00 88.50 79 GLU A O 1
ATOM 628 N N . PRO A 1 80 ? 9.986 -24.004 -2.827 1.00 85.19 80 PRO A N 1
ATOM 629 C CA . PRO A 1 80 ? 10.250 -24.650 -1.532 1.00 85.19 80 PRO A CA 1
ATOM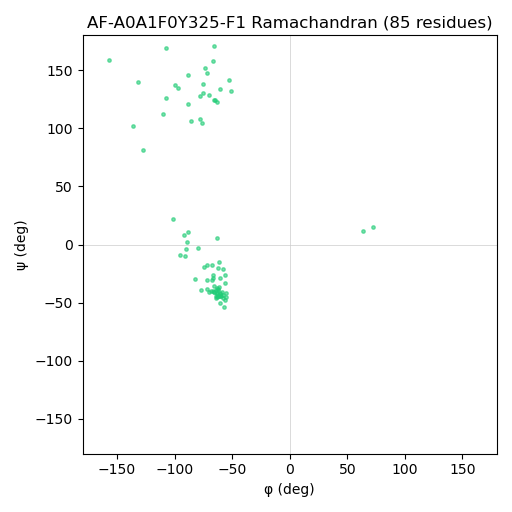 630 C C . PRO A 1 80 ? 11.362 -24.002 -0.689 1.00 85.19 80 PRO A C 1
ATOM 632 O O . PRO A 1 80 ? 11.431 -24.213 0.521 1.00 85.19 80 PRO A O 1
ATOM 635 N N . TRP A 1 81 ? 12.262 -23.243 -1.319 1.00 83.94 81 TRP A N 1
ATOM 636 C CA . TRP A 1 81 ? 13.359 -22.525 -0.662 1.00 83.94 81 TRP A CA 1
ATOM 637 C C . TRP A 1 81 ? 12.997 -21.093 -0.240 1.00 83.94 81 TRP A C 1
ATOM 639 O O . TRP A 1 81 ? 13.776 -20.443 0.468 1.00 83.94 81 TRP A O 1
ATOM 649 N N . GLU A 1 82 ? 11.846 -20.572 -0.665 1.00 85.62 82 GLU A N 1
ATOM 650 C CA . GLU A 1 82 ? 11.369 -19.254 -0.267 1.00 85.62 82 GLU A CA 1
ATOM 651 C C . GLU A 1 82 ? 10.781 -19.301 1.148 1.00 85.62 82 GLU A C 1
ATOM 653 O O . GLU A 1 82 ? 9.926 -20.115 1.485 1.00 85.62 82 GLU A O 1
ATOM 658 N N . LYS A 1 83 ? 11.250 -18.400 2.019 1.00 80.94 83 LYS A N 1
ATOM 659 C CA . LYS A 1 83 ? 10.772 -18.331 3.404 1.00 80.94 83 LYS A CA 1
ATOM 660 C C . LYS A 1 83 ? 9.409 -17.645 3.454 1.00 80.94 83 LYS A C 1
ATOM 662 O O . LYS A 1 83 ? 9.336 -16.419 3.339 1.00 80.94 83 LYS A O 1
ATOM 667 N N . THR A 1 84 ? 8.348 -18.397 3.718 1.00 76.06 84 THR A N 1
ATOM 668 C CA . THR A 1 84 ? 7.054 -17.827 4.106 1.00 76.06 84 THR A CA 1
ATOM 669 C C . THR A 1 84 ? 7.121 -1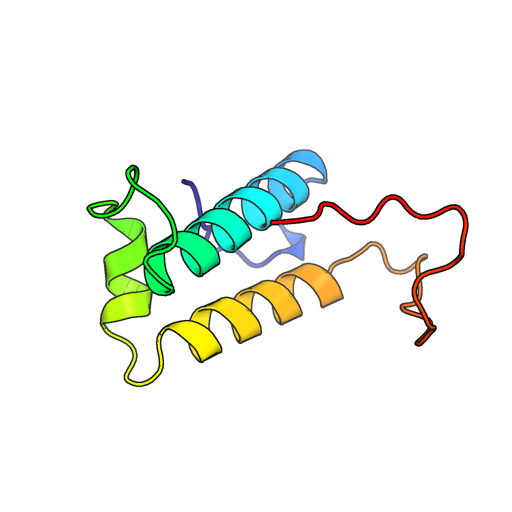7.357 5.559 1.00 76.06 84 THR A C 1
ATOM 671 O O . THR A 1 84 ? 7.598 -18.062 6.445 1.00 76.06 84 THR A O 1
ATOM 674 N N . LYS A 1 85 ? 6.700 -16.115 5.822 1.00 65.81 85 LYS A N 1
ATOM 675 C CA . LYS A 1 85 ? 6.465 -15.655 7.196 1.00 65.81 85 LYS A CA 1
ATOM 676 C C . LYS A 1 85 ? 5.045 -16.051 7.568 1.00 65.81 85 LYS A C 1
ATOM 678 O O . LYS A 1 85 ? 4.109 -15.416 7.086 1.00 65.81 85 LYS A O 1
ATOM 683 N N . ASP A 1 86 ? 4.913 -17.060 8.415 1.00 50.62 86 ASP A N 1
ATOM 684 C CA . ASP A 1 86 ? 3.640 -17.386 9.050 1.00 50.62 86 ASP A CA 1
ATOM 685 C C . ASP A 1 86 ? 3.252 -16.209 9.965 1.00 50.62 86 ASP A C 1
ATOM 687 O O . ASP A 1 86 ? 4.071 -15.734 10.762 1.00 50.62 86 ASP A O 1
ATOM 691 N N . PHE A 1 87 ? 2.054 -15.656 9.759 1.00 46.03 87 PHE A N 1
ATOM 692 C CA . PHE A 1 87 ? 1.500 -14.521 10.510 1.00 46.03 87 PHE A CA 1
ATOM 693 C C . PHE A 1 87 ? 0.434 -14.983 11.492 1.00 46.03 87 PHE A C 1
ATOM 695 O O . PHE A 1 87 ? -0.366 -15.863 11.106 1.00 46.03 87 PHE A O 1
#